Protein AF-A0A8T3WMT1-F1 (afdb_monomer_lite)

Secondary structure (DSSP, 8-state):
-EEEE-TT---TTTT---HHHHHHHHHHHHHTT--HHHHHHHHHHSEEEE-TTS-EEEEETTEEEEEEEEEETTEEEEEEEEEEE-

pLDDT: mean 83.27, std 10.68, range [51.12, 94.12]

Foldseek 3Di:
DAEAEDLPDPCCPPPNDDPVQSVQAVVQCVVVVHDPVVVVVQVVPFDWDADPVRWIWRDDDQKIWIWHWDDDPPYIYIYTRHIDGD

Structure (mmCIF, N/CA/C/O backbone):
data_AF-A0A8T3WMT1-F1
#
_entry.id   AF-A0A8T3WMT1-F1
#
loop_
_atom_site.group_PDB
_atom_site.id
_atom_site.type_symbol
_atom_site.label_atom_id
_atom_site.label_alt_id
_atom_site.label_comp_id
_atom_site.label_asym_id
_atom_site.label_entity_id
_atom_site.label_seq_id
_atom_site.pdbx_PDB_ins_code
_atom_site.Cartn_x
_atom_site.Cartn_y
_atom_site.Cartn_z
_atom_site.occupancy
_atom_site.B_iso_or_equiv
_atom_site.auth_seq_id
_atom_site.auth_comp_id
_atom_site.auth_asym_id
_atom_site.auth_atom_id
_atom_site.pdbx_PDB_model_num
ATOM 1 N N . MET A 1 1 ? 11.154 -11.769 5.692 1.00 66.06 1 MET A N 1
ATOM 2 C CA . MET A 1 1 ? 10.466 -11.277 4.479 1.00 66.06 1 MET A CA 1
ATOM 3 C C . MET A 1 1 ? 10.288 -9.774 4.564 1.00 66.06 1 MET A C 1
ATOM 5 O O . MET A 1 1 ? 9.583 -9.296 5.450 1.00 66.06 1 MET A O 1
ATOM 9 N N . GLU A 1 2 ? 10.939 -9.034 3.673 1.00 80.31 2 GLU A N 1
ATOM 10 C CA . GLU A 1 2 ? 10.858 -7.573 3.628 1.00 80.31 2 GLU A CA 1
ATOM 11 C C . GLU A 1 2 ? 9.711 -7.129 2.708 1.00 80.31 2 GLU A C 1
ATOM 13 O O . GLU A 1 2 ? 9.543 -7.651 1.605 1.00 80.31 2 GLU A O 1
ATOM 18 N N . MET A 1 3 ? 8.888 -6.179 3.164 1.00 82.38 3 MET A N 1
ATOM 19 C CA . MET A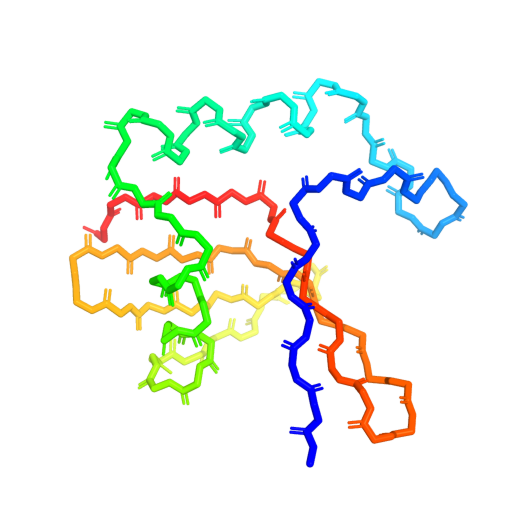 1 3 ? 7.737 -5.675 2.411 1.00 82.38 3 MET A CA 1
ATOM 20 C C . MET A 1 3 ? 7.960 -4.228 1.973 1.00 82.38 3 MET A C 1
ATOM 22 O O . MET A 1 3 ? 7.968 -3.298 2.790 1.00 82.38 3 MET A O 1
ATOM 26 N N . VAL A 1 4 ? 8.047 -4.037 0.659 1.00 84.00 4 VAL A N 1
ATOM 27 C CA . VAL A 1 4 ? 8.274 -2.738 0.028 1.00 84.00 4 VAL A CA 1
ATOM 28 C C . VAL A 1 4 ? 7.019 -2.334 -0.737 1.00 84.00 4 VAL A C 1
ATOM 30 O O . VAL A 1 4 ? 6.660 -2.944 -1.742 1.00 84.00 4 VAL A O 1
ATOM 33 N N . VAL A 1 5 ? 6.339 -1.291 -0.265 1.00 81.50 5 VAL A N 1
ATOM 34 C CA . VAL A 1 5 ? 5.201 -0.695 -0.977 1.00 81.50 5 VAL A CA 1
ATOM 35 C C . VAL A 1 5 ? 5.736 0.409 -1.874 1.00 81.50 5 VAL A C 1
ATOM 37 O O . VAL A 1 5 ? 6.319 1.373 -1.382 1.00 81.50 5 VAL A O 1
ATOM 40 N N . ASN A 1 6 ? 5.541 0.271 -3.181 1.00 81.94 6 ASN A N 1
ATOM 41 C CA . ASN A 1 6 ? 6.014 1.235 -4.162 1.00 81.94 6 ASN A CA 1
ATOM 42 C C . ASN A 1 6 ? 4.823 1.907 -4.852 1.00 81.94 6 ASN A C 1
ATOM 44 O O . ASN A 1 6 ? 4.209 1.350 -5.760 1.00 81.94 6 ASN A O 1
ATOM 48 N N . VAL A 1 7 ? 4.511 3.120 -4.397 1.00 74.62 7 VAL A N 1
ATOM 49 C CA . VAL A 1 7 ? 3.426 3.958 -4.935 1.00 74.62 7 VAL A CA 1
ATOM 50 C C . VAL A 1 7 ? 3.871 4.721 -6.191 1.00 74.62 7 VAL A C 1
ATOM 52 O O . VAL A 1 7 ? 3.044 5.128 -6.998 1.00 74.62 7 VAL A O 1
ATOM 55 N N . ASP A 1 8 ? 5.180 4.884 -6.387 1.00 68.38 8 ASP A N 1
ATOM 56 C CA . ASP A 1 8 ? 5.785 5.623 -7.502 1.00 68.38 8 ASP A CA 1
ATOM 57 C C . ASP A 1 8 ? 6.080 4.750 -8.725 1.00 68.38 8 ASP A C 1
ATOM 59 O O . ASP A 1 8 ? 6.778 5.170 -9.652 1.00 68.38 8 ASP A O 1
ATOM 63 N N . PHE A 1 9 ? 5.577 3.518 -8.736 1.00 63.75 9 PHE A N 1
ATOM 64 C CA . PHE A 1 9 ? 5.988 2.524 -9.709 1.00 63.75 9 PHE A CA 1
ATOM 65 C C . PHE A 1 9 ? 5.612 2.919 -11.138 1.00 63.75 9 PHE A C 1
ATOM 67 O O . PHE A 1 9 ? 4.444 3.014 -11.507 1.00 63.75 9 PHE A O 1
ATOM 74 N N . LYS A 1 10 ? 6.643 3.102 -11.963 1.00 57.50 10 LYS A N 1
ATOM 75 C CA . LYS A 1 10 ? 6.556 3.345 -13.405 1.00 57.50 10 LYS A CA 1
ATOM 76 C C . LYS A 1 10 ? 7.049 2.118 -14.160 1.00 57.50 10 LYS A C 1
ATOM 78 O O . LYS A 1 10 ? 8.014 2.211 -14.911 1.00 57.50 10 LYS A O 1
ATOM 83 N N . ASN A 1 11 ? 6.479 0.937 -13.931 1.00 52.38 11 ASN A N 1
ATOM 84 C CA . ASN A 1 11 ? 6.941 -0.226 -14.689 1.00 52.38 11 ASN A CA 1
ATOM 85 C C . ASN A 1 11 ? 6.170 -0.359 -15.996 1.00 52.38 11 ASN A C 1
ATOM 87 O O . ASN A 1 11 ? 5.190 -1.097 -16.121 1.00 52.38 11 ASN A O 1
ATOM 91 N N . VAL A 1 12 ? 6.651 0.410 -16.972 1.00 51.12 12 VAL A N 1
ATOM 92 C CA . VAL A 1 12 ? 6.141 0.451 -18.343 1.00 51.12 12 VAL A CA 1
ATOM 93 C C . VAL A 1 12 ? 6.269 -0.922 -19.020 1.00 51.12 12 VAL A C 1
ATOM 95 O O . VAL A 1 12 ? 5.447 -1.254 -19.865 1.00 51.12 12 VAL A O 1
ATOM 98 N N . ASN A 1 13 ? 7.227 -1.758 -18.603 1.00 51.84 13 ASN A N 1
ATOM 99 C CA . ASN A 1 13 ? 7.566 -2.989 -19.320 1.00 51.84 13 ASN A CA 1
ATOM 100 C C . ASN A 1 13 ? 6.658 -4.185 -18.991 1.00 51.84 13 ASN A C 1
ATOM 102 O O . ASN A 1 13 ? 6.383 -4.978 -19.883 1.00 51.84 13 ASN A O 1
ATOM 106 N N . VAL A 1 14 ? 6.168 -4.314 -17.749 1.00 57.09 14 VAL A N 1
ATOM 107 C CA . VAL A 1 14 ? 5.357 -5.483 -17.333 1.00 57.09 14 VAL A CA 1
ATOM 108 C C . VAL A 1 14 ? 3.855 -5.199 -17.394 1.00 57.09 14 VAL A C 1
ATOM 110 O O . VAL A 1 14 ? 3.086 -6.039 -17.844 1.00 57.09 14 VAL A O 1
ATOM 113 N N . TRP A 1 15 ? 3.425 -4.001 -16.986 1.00 59.41 15 TRP A N 1
ATOM 114 C CA . TRP A 1 15 ? 1.995 -3.671 -16.885 1.00 59.41 15 TRP A CA 1
ATOM 115 C C . TRP A 1 15 ? 1.578 -2.433 -17.677 1.00 59.41 15 TRP A C 1
ATOM 117 O O . TRP A 1 15 ? 0.389 -2.114 -17.698 1.00 59.41 15 TRP A O 1
ATOM 127 N N . LYS A 1 16 ? 2.530 -1.739 -18.326 1.00 62.56 16 LYS A N 1
ATOM 128 C CA . LYS A 1 16 ? 2.299 -0.485 -19.067 1.00 62.56 16 LYS A CA 1
ATOM 129 C C . LYS A 1 16 ? 1.478 0.530 -18.259 1.00 62.56 16 LYS A C 1
ATOM 131 O O . LYS A 1 16 ? 0.593 1.199 -18.792 1.00 62.56 16 LYS A O 1
ATOM 136 N N . ASP A 1 17 ? 1.746 0.627 -16.955 1.00 62.91 17 ASP A N 1
ATOM 137 C CA . ASP A 1 17 ? 1.002 1.534 -16.084 1.00 62.91 17 ASP A CA 1
ATOM 138 C C . ASP A 1 17 ? 1.238 2.988 -16.505 1.00 62.91 17 ASP A C 1
ATOM 140 O O . ASP A 1 17 ? 2.370 3.461 -16.612 1.00 62.91 17 ASP A O 1
ATOM 144 N N . SER A 1 18 ? 0.146 3.704 -16.780 1.00 67.38 18 SER A N 1
ATOM 145 C CA . SER A 1 18 ? 0.221 5.090 -17.230 1.00 67.38 18 SER A CA 1
ATOM 146 C C . SER A 1 18 ? 0.601 6.015 -16.074 1.00 67.38 18 SER A C 1
ATOM 148 O O . SER A 1 18 ? 0.168 5.833 -14.936 1.00 67.38 18 SER A O 1
ATOM 150 N N . ILE A 1 19 ? 1.336 7.091 -16.371 1.00 71.25 19 ILE A N 1
ATOM 151 C CA . ILE A 1 19 ? 1.653 8.155 -15.398 1.00 71.25 19 ILE A CA 1
ATOM 152 C C . ILE A 1 19 ? 0.374 8.702 -14.733 1.00 71.25 19 ILE A C 1
ATOM 154 O O . ILE A 1 19 ? 0.376 9.059 -13.554 1.00 71.25 19 ILE A O 1
ATOM 158 N N . ARG A 1 20 ? -0.742 8.721 -15.475 1.00 76.88 20 ARG A N 1
ATOM 159 C CA . ARG A 1 20 ? -2.059 9.129 -14.966 1.00 76.88 20 ARG A CA 1
ATOM 160 C C . ARG A 1 20 ? -2.541 8.230 -13.82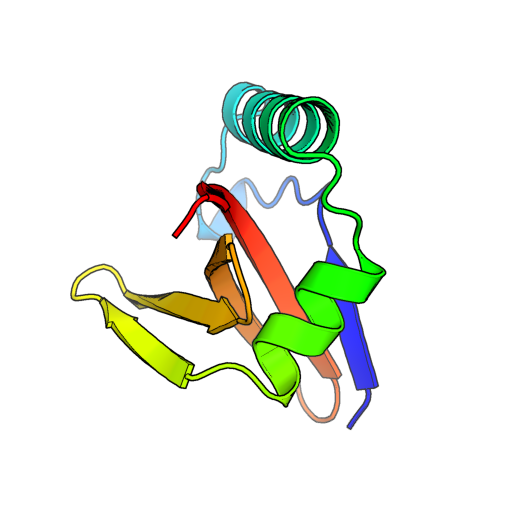5 1.00 76.88 20 ARG A C 1
ATOM 162 O O . ARG A 1 20 ? -3.128 8.744 -12.880 1.00 76.88 20 ARG A O 1
ATOM 169 N N . ARG A 1 21 ? -2.263 6.923 -13.874 1.00 75.50 21 ARG A N 1
ATOM 170 C CA . ARG A 1 21 ? -2.637 5.962 -12.824 1.00 75.50 21 ARG A CA 1
ATOM 171 C C . ARG A 1 21 ? -1.854 6.204 -11.534 1.00 75.50 21 ARG A C 1
ATOM 173 O O . ARG A 1 21 ? -2.458 6.252 -10.471 1.00 75.50 21 ARG A O 1
ATOM 180 N N . VAL A 1 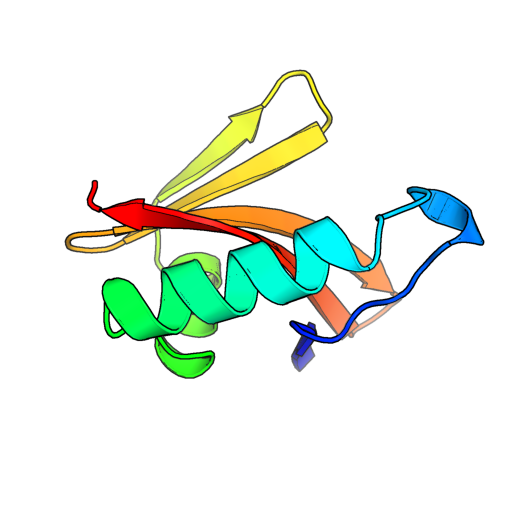22 ? -0.549 6.462 -11.634 1.00 78.31 22 VAL A N 1
ATOM 181 C CA . VAL A 1 22 ? 0.291 6.815 -10.471 1.00 78.31 22 VAL A CA 1
ATOM 182 C C . VAL A 1 22 ? -0.225 8.081 -9.784 1.00 78.31 22 VAL A C 1
ATOM 184 O O . VAL A 1 22 ? -0.374 8.108 -8.563 1.00 78.31 22 VAL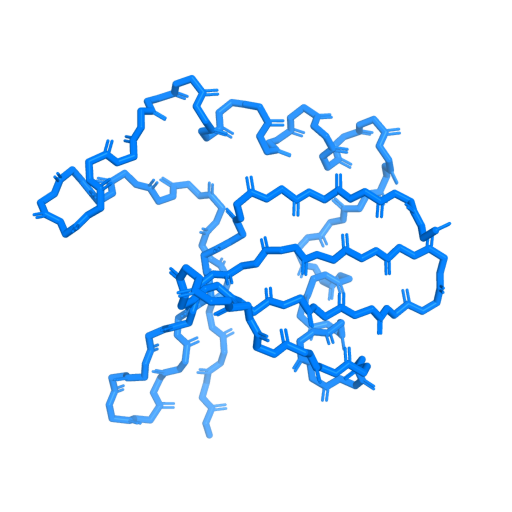 A O 1
ATOM 187 N N . ARG A 1 23 ? -0.553 9.123 -10.561 1.00 83.00 23 ARG A N 1
ATOM 188 C CA . ARG A 1 23 ? -1.148 10.351 -10.013 1.00 83.00 23 ARG A CA 1
ATOM 189 C C . ARG A 1 23 ? -2.495 10.067 -9.346 1.00 83.00 23 ARG A C 1
ATOM 191 O O . ARG A 1 23 ? -2.690 10.454 -8.203 1.00 83.00 23 ARG A O 1
ATOM 198 N N . HIS A 1 24 ? -3.358 9.305 -10.016 1.00 85.75 24 HIS A N 1
ATOM 199 C CA . HIS A 1 24 ? -4.661 8.918 -9.484 1.00 85.75 24 HIS A CA 1
ATOM 200 C C . HIS A 1 24 ? -4.559 8.210 -8.126 1.00 85.75 24 HIS A C 1
ATOM 202 O O . HIS A 1 24 ? -5.303 8.547 -7.212 1.00 85.75 24 HIS A O 1
ATOM 208 N N . ILE A 1 25 ? -3.621 7.275 -7.953 1.00 85.56 25 ILE A N 1
ATOM 209 C CA . ILE A 1 25 ? -3.424 6.585 -6.668 1.00 85.56 25 ILE A CA 1
ATOM 210 C C . ILE A 1 25 ? -3.049 7.575 -5.570 1.00 85.56 25 ILE A C 1
ATOM 212 O O . ILE A 1 25 ? -3.636 7.535 -4.492 1.00 85.56 25 ILE A O 1
ATOM 216 N N . LYS A 1 26 ? -2.100 8.477 -5.842 1.00 86.62 26 LYS A N 1
ATOM 217 C CA . LYS A 1 26 ? -1.685 9.501 -4.875 1.00 86.62 26 LYS A CA 1
ATOM 218 C C . LYS A 1 26 ? -2.837 10.425 -4.498 1.00 86.62 26 LYS A C 1
ATOM 220 O O . LYS A 1 26 ? -3.006 10.725 -3.319 1.00 86.62 26 LYS A O 1
ATOM 225 N N . ASP A 1 27 ? -3.645 10.824 -5.475 1.00 88.44 27 ASP A N 1
ATOM 226 C CA . ASP A 1 27 ? -4.824 11.655 -5.240 1.00 88.44 27 ASP A CA 1
ATOM 227 C C . ASP A 1 27 ? -5.837 10.914 -4.356 1.00 88.44 27 ASP A C 1
ATOM 229 O O . ASP A 1 27 ? -6.309 11.468 -3.367 1.00 88.44 27 ASP A O 1
ATOM 233 N N . ARG A 1 28 ? -6.111 9.633 -4.639 1.00 88.69 28 ARG A N 1
ATOM 234 C CA . ARG A 1 28 ? -7.007 8.788 -3.827 1.00 88.69 28 ARG A CA 1
ATOM 235 C C . ARG A 1 28 ? -6.487 8.587 -2.407 1.00 88.69 28 ARG A C 1
ATOM 237 O O . ARG A 1 28 ? -7.251 8.721 -1.461 1.00 88.69 28 ARG A O 1
ATOM 244 N N . MET A 1 29 ? -5.194 8.324 -2.254 1.00 89.50 29 MET A N 1
ATOM 245 C CA . MET A 1 29 ? -4.536 8.226 -0.951 1.00 89.50 29 MET A CA 1
ATOM 246 C C . MET A 1 29 ? -4.684 9.520 -0.147 1.00 89.50 29 MET A C 1
ATOM 248 O O . MET A 1 29 ? -5.033 9.470 1.028 1.00 89.50 29 MET A O 1
ATOM 252 N N . LYS A 1 30 ? -4.474 10.678 -0.783 1.00 88.94 30 LYS A N 1
ATOM 253 C CA . LYS A 1 30 ? -4.599 11.984 -0.128 1.00 88.94 30 LYS A CA 1
ATOM 254 C C . LYS A 1 30 ? -6.045 12.302 0.256 1.00 88.94 30 LYS A C 1
ATOM 256 O O . LYS A 1 30 ? -6.275 12.746 1.374 1.00 88.94 30 LYS A O 1
ATOM 261 N N . LEU A 1 31 ? -6.998 12.066 -0.647 1.00 89.38 31 LEU A N 1
ATOM 262 C CA . LEU A 1 31 ? -8.424 12.313 -0.411 1.00 89.38 31 LEU A CA 1
ATOM 263 C C . LEU A 1 31 ? -8.975 11.433 0.707 1.00 89.38 31 LEU A C 1
ATOM 265 O O . LEU A 1 31 ? -9.689 11.923 1.572 1.00 89.38 31 LEU A O 1
ATOM 269 N N . SER A 1 32 ? -8.604 10.156 0.706 1.00 85.44 32 SER A N 1
ATOM 270 C CA . SER A 1 32 ? -9.037 9.210 1.725 1.00 85.44 32 SER A CA 1
ATOM 271 C C . SER A 1 32 ? -8.127 9.202 2.951 1.00 85.44 32 SER A C 1
ATOM 273 O O . SER A 1 32 ? -8.321 8.348 3.785 1.00 85.44 32 SER A O 1
ATOM 275 N N . GLY A 1 33 ? -7.108 10.058 3.095 1.00 88.06 33 GLY A N 1
ATOM 276 C CA . GLY A 1 33 ? -6.225 10.042 4.280 1.00 88.06 33 GLY A CA 1
ATOM 277 C C . GLY A 1 33 ? -5.486 8.711 4.526 1.00 88.06 33 GLY A C 1
ATOM 278 O O . GLY A 1 33 ? -5.193 8.349 5.671 1.00 88.06 33 GLY A O 1
ATOM 279 N N 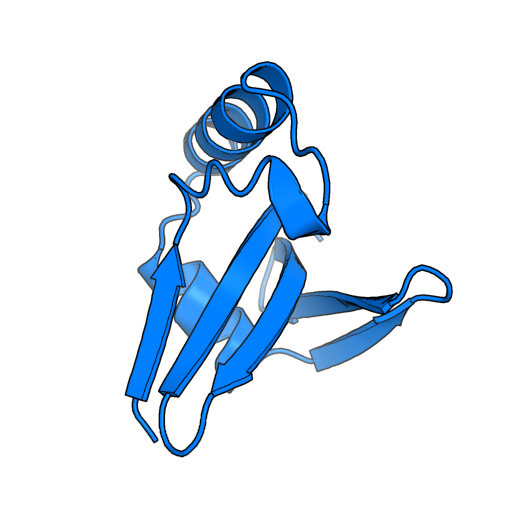. ILE A 1 34 ? -5.200 7.957 3.461 1.00 88.94 34 ILE A N 1
ATOM 280 C CA . ILE A 1 34 ? -4.545 6.646 3.520 1.00 88.94 34 ILE A CA 1
ATOM 281 C C . ILE A 1 34 ? -3.095 6.782 3.068 1.00 88.94 34 ILE A C 1
ATOM 283 O O . ILE A 1 34 ? -2.797 7.161 1.939 1.00 88.94 34 ILE A O 1
ATOM 287 N N . PHE A 1 35 ? -2.181 6.416 3.953 1.00 89.56 35 PHE A N 1
ATOM 288 C CA . PHE A 1 35 ? -0.740 6.445 3.765 1.00 89.56 35 PHE A CA 1
ATOM 289 C C . PHE A 1 35 ? -0.174 5.040 3.537 1.00 89.56 35 PHE A C 1
ATOM 291 O O . PHE A 1 35 ? -0.827 4.011 3.722 1.00 89.56 35 PHE A O 1
ATOM 298 N N . VAL A 1 36 ? 1.10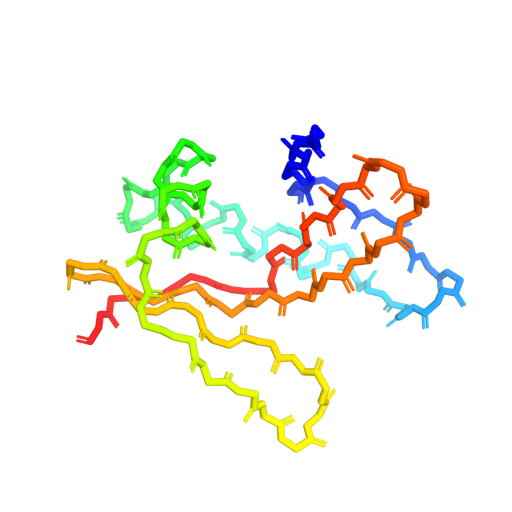4 4.996 3.163 1.00 89.06 36 VAL A N 1
ATOM 299 C CA . VAL A 1 36 ? 1.842 3.755 2.882 1.00 89.06 36 VAL A CA 1
ATOM 300 C C . VAL A 1 36 ? 1.817 2.781 4.066 1.00 89.06 36 VAL A C 1
ATOM 302 O O . VAL A 1 36 ? 1.744 1.571 3.861 1.00 89.06 36 VAL A O 1
ATOM 305 N N . VAL A 1 37 ? 1.837 3.294 5.300 1.00 90.25 37 VAL A N 1
ATOM 306 C CA . VAL A 1 37 ? 1.779 2.475 6.522 1.00 90.25 37 VAL A CA 1
ATOM 307 C C . VAL A 1 37 ? 0.452 1.720 6.618 1.00 90.25 37 VAL A C 1
ATOM 309 O O . VAL A 1 37 ? 0.464 0.511 6.829 1.00 90.25 37 VAL A O 1
ATOM 312 N N . GLN A 1 38 ? -0.681 2.385 6.367 1.00 90.75 38 GLN A N 1
ATOM 313 C CA . GLN A 1 38 ? -1.984 1.714 6.353 1.00 90.75 38 GLN A CA 1
ATOM 314 C C . GLN A 1 38 ? -2.068 0.681 5.226 1.00 90.75 38 GLN A C 1
ATOM 316 O O . GLN A 1 38 ? -2.613 -0.396 5.436 1.00 90.75 38 GLN A O 1
ATOM 321 N N . ILE A 1 39 ? -1.489 0.956 4.052 1.00 89.62 39 ILE A N 1
ATOM 322 C CA . ILE A 1 39 ? -1.431 -0.034 2.965 1.00 89.62 39 ILE A CA 1
ATOM 323 C C . ILE A 1 39 ? -0.636 -1.271 3.403 1.00 89.62 39 ILE A C 1
ATOM 325 O O . ILE A 1 39 ? -1.095 -2.389 3.177 1.00 89.62 39 ILE A O 1
ATOM 329 N N . LYS A 1 40 ? 0.517 -1.099 4.068 1.00 91.56 40 LYS A N 1
ATOM 330 C CA . LYS A 1 40 ? 1.276 -2.229 4.634 1.00 91.56 40 LYS A CA 1
ATOM 331 C C . LYS A 1 40 ? 0.429 -3.024 5.625 1.00 91.56 40 LYS A C 1
ATOM 333 O O . LYS A 1 40 ? 0.364 -4.245 5.511 1.00 91.56 40 LYS A O 1
ATOM 338 N N . ASP A 1 41 ? -0.257 -2.342 6.540 1.00 91.88 41 ASP A N 1
ATOM 339 C CA . ASP A 1 41 ? -1.150 -2.990 7.503 1.00 91.88 41 ASP A CA 1
ATOM 340 C C . ASP A 1 41 ? -2.275 -3.766 6.808 1.00 91.88 41 ASP A C 1
ATOM 342 O O . ASP A 1 41 ? -2.524 -4.916 7.162 1.00 91.88 41 ASP A O 1
ATOM 346 N N . ALA A 1 42 ? -2.912 -3.189 5.786 1.00 91.69 42 ALA A N 1
ATOM 347 C CA . ALA A 1 42 ? -3.967 -3.858 5.031 1.00 91.69 42 ALA A CA 1
ATOM 348 C C . ALA A 1 42 ? -3.449 -5.111 4.323 1.00 91.69 42 ALA A C 1
ATOM 350 O O . ALA A 1 42 ? -4.080 -6.163 4.374 1.00 91.69 42 ALA A O 1
ATOM 351 N N . VAL A 1 43 ? -2.266 -5.044 3.717 1.00 91.06 43 VAL A N 1
ATOM 352 C CA . VAL A 1 43 ? -1.675 -6.202 3.038 1.00 91.06 43 VAL A CA 1
ATOM 353 C C . VAL A 1 43 ? -1.163 -7.255 4.026 1.00 91.06 43 VAL A C 1
ATOM 355 O O . VAL A 1 43 ? -1.075 -8.431 3.678 1.00 91.06 43 VAL A O 1
ATOM 358 N N . GLN A 1 44 ? -0.843 -6.900 5.266 1.00 91.50 44 GLN A N 1
ATOM 359 C CA . GLN A 1 44 ? -0.427 -7.877 6.276 1.00 91.50 44 GLN A CA 1
ATOM 360 C C . GLN A 1 44 ? -1.612 -8.513 7.006 1.00 91.50 44 GLN A C 1
ATOM 362 O O . GLN A 1 44 ? -1.649 -9.734 7.138 1.00 91.50 44 GLN A O 1
ATOM 367 N N . LYS A 1 45 ? -2.568 -7.696 7.454 1.00 92.94 45 LYS A N 1
ATOM 368 C CA . LYS A 1 45 ? -3.621 -8.065 8.414 1.00 92.94 45 LYS A CA 1
ATOM 369 C C . LYS A 1 45 ? -5.022 -8.096 7.804 1.00 92.94 45 LYS A C 1
ATOM 371 O O . LYS A 1 45 ? -5.930 -8.649 8.413 1.00 92.94 45 LYS A O 1
ATOM 376 N N . GLY A 1 46 ? -5.215 -7.461 6.650 1.00 90.44 46 GLY A N 1
ATOM 377 C CA . GLY A 1 46 ? -6.513 -7.355 5.995 1.00 90.44 46 GLY A CA 1
ATOM 378 C C . GLY A 1 46 ? -6.978 -8.659 5.354 1.00 90.44 46 GLY A C 1
ATOM 379 O O . GLY A 1 46 ? -6.175 -9.537 5.016 1.00 90.44 46 GLY A O 1
ATOM 380 N N . ALA A 1 47 ? -8.290 -8.757 5.153 1.00 91.06 47 ALA A N 1
ATOM 381 C CA . ALA A 1 47 ? -8.906 -9.846 4.410 1.00 91.06 47 ALA A CA 1
ATOM 382 C C . ALA A 1 47 ? -8.553 -9.708 2.925 1.00 91.06 47 ALA A C 1
ATOM 384 O O . ALA A 1 47 ? -8.713 -8.636 2.340 1.00 91.06 47 ALA A O 1
ATOM 385 N N . LYS A 1 48 ? -8.049 -10.787 2.317 1.00 93.88 48 LYS A N 1
ATOM 386 C CA . LYS A 1 48 ? -7.528 -10.766 0.945 1.00 93.88 48 LYS A CA 1
ATOM 387 C C . LYS A 1 48 ? -8.440 -11.512 -0.006 1.00 93.88 48 LYS A C 1
ATOM 389 O O . LYS A 1 48 ? -8.857 -12.630 0.282 1.00 93.88 48 LYS A O 1
ATOM 394 N N . LYS A 1 49 ? -8.674 -10.923 -1.174 1.00 93.75 49 LYS A N 1
ATOM 395 C CA . LYS A 1 49 ? -9.412 -11.548 -2.270 1.00 93.75 49 LYS A CA 1
ATOM 396 C C . LYS A 1 49 ? -8.664 -11.368 -3.584 1.00 93.75 49 LYS A C 1
ATOM 398 O O . LYS A 1 49 ? -8.370 -10.239 -3.976 1.00 93.75 49 LYS A O 1
ATOM 403 N N . LEU A 1 50 ? -8.394 -12.477 -4.267 1.00 92.56 50 LEU A N 1
ATOM 404 C CA . LEU A 1 50 ? -7.856 -12.466 -5.623 1.00 92.56 50 LEU A CA 1
ATOM 405 C C . LEU A 1 50 ? -8.977 -12.132 -6.613 1.00 92.56 50 LEU A C 1
ATOM 407 O O . LEU A 1 50 ? -10.088 -12.660 -6.514 1.00 92.56 50 LEU A O 1
ATOM 411 N N . ARG A 1 51 ? -8.695 -11.237 -7.555 1.00 89.94 51 ARG A N 1
ATOM 412 C CA . ARG A 1 51 ? -9.578 -10.907 -8.675 1.00 89.94 51 ARG A CA 1
ATOM 413 C C . ARG A 1 51 ? -9.162 -11.668 -9.928 1.00 89.94 51 ARG A C 1
ATOM 415 O O . ARG A 1 51 ? -8.010 -12.058 -10.087 1.00 89.94 51 ARG A O 1
ATOM 422 N N . ASN A 1 52 ? -10.104 -11.796 -10.859 1.00 86.56 52 ASN A N 1
ATOM 423 C CA . ASN A 1 52 ? -9.892 -12.483 -12.136 1.00 86.56 52 ASN A CA 1
ATOM 424 C C . ASN A 1 52 ? -8.805 -11.823 -13.008 1.00 86.56 52 ASN A C 1
ATOM 426 O O . ASN A 1 52 ? -8.252 -12.471 -13.886 1.00 86.56 52 ASN A O 1
ATOM 430 N N . ASP A 1 53 ? -8.487 -10.546 -12.767 1.00 81.44 53 ASP A N 1
ATOM 431 C CA . ASP A 1 53 ? -7.435 -9.789 -13.462 1.00 81.44 53 ASP A CA 1
ATOM 432 C C . ASP A 1 53 ? -6.032 -9.971 -12.844 1.00 81.44 53 ASP A C 1
ATOM 434 O O . ASP A 1 53 ? -5.088 -9.269 -13.223 1.00 81.44 53 ASP A O 1
ATOM 438 N N . GLY A 1 54 ? -5.899 -10.869 -11.861 1.00 83.56 54 GLY A N 1
ATOM 439 C CA . GLY A 1 54 ? -4.660 -11.124 -11.128 1.00 83.56 54 GLY A CA 1
ATOM 440 C C . GLY A 1 54 ? -4.304 -10.044 -10.101 1.00 83.56 54 GLY A C 1
ATOM 441 O O . GLY A 1 54 ? -3.216 -10.085 -9.528 1.00 83.56 54 GLY A O 1
ATOM 442 N N . SER A 1 55 ? -5.181 -9.062 -9.858 1.00 87.81 55 SER A N 1
ATOM 443 C CA . SER A 1 55 ? -5.010 -8.104 -8.764 1.00 87.81 55 SER A CA 1
ATOM 444 C C . SER A 1 55 ? -5.551 -8.653 -7.443 1.00 87.81 55 SER A C 1
ATOM 446 O O . SER A 1 55 ? -6.466 -9.475 -7.397 1.00 87.81 55 SER A O 1
ATOM 448 N N . MET A 1 56 ? -4.979 -8.179 -6.345 1.00 92.00 56 MET A N 1
ATOM 449 C CA . MET A 1 56 ? -5.377 -8.509 -4.986 1.00 92.00 56 MET A CA 1
ATOM 450 C C . MET A 1 56 ? -6.151 -7.343 -4.389 1.00 92.00 56 MET A C 1
ATOM 452 O O . MET A 1 56 ? -5.746 -6.186 -4.501 1.00 92.00 56 MET A O 1
ATOM 456 N N . VAL A 1 57 ? -7.259 -7.644 -3.728 1.00 93.62 57 VAL A N 1
ATOM 457 C CA . VAL A 1 57 ? -7.965 -6.700 -2.862 1.00 93.62 57 VAL A CA 1
ATOM 458 C C . VAL A 1 57 ? -7.615 -7.056 -1.432 1.00 93.62 57 VAL A C 1
ATOM 460 O O . VAL A 1 57 ? -7.860 -8.189 -1.031 1.00 93.62 57 VAL A O 1
ATOM 463 N N . ALA A 1 58 ? -7.061 -6.115 -0.675 1.00 94.12 58 ALA A N 1
ATOM 464 C CA . ALA A 1 58 ? -6.972 -6.223 0.774 1.00 94.12 58 ALA A CA 1
ATOM 465 C C . ALA A 1 58 ? -7.937 -5.229 1.409 1.00 94.12 58 ALA A C 1
ATOM 467 O O . ALA A 1 58 ? -7.816 -4.021 1.205 1.00 94.12 58 ALA A O 1
ATOM 468 N N . GLU A 1 59 ? -8.886 -5.747 2.172 1.00 92.94 59 GLU A N 1
ATOM 469 C CA . GLU A 1 59 ? -9.835 -4.961 2.949 1.00 92.94 59 GLU A CA 1
ATOM 470 C C . GLU A 1 59 ? -9.386 -4.914 4.407 1.00 92.94 59 GLU A C 1
ATOM 472 O O . GLU A 1 59 ? -9.064 -5.942 5.011 1.00 92.94 59 GLU A O 1
ATOM 477 N N . TYR A 1 60 ? -9.302 -3.709 4.962 1.00 92.38 60 TYR A N 1
ATOM 478 C CA . TYR A 1 60 ? -8.817 -3.492 6.313 1.00 92.38 60 TYR A CA 1
ATOM 479 C C . TYR A 1 60 ? -9.464 -2.260 6.934 1.00 92.38 60 TYR A C 1
ATOM 481 O O . TYR A 1 60 ? -9.303 -1.135 6.459 1.00 92.38 60 TYR A O 1
ATOM 489 N N . ARG A 1 61 ? -10.147 -2.472 8.062 1.00 89.44 61 ARG A N 1
ATOM 490 C CA . ARG A 1 61 ? -10.901 -1.429 8.769 1.00 89.44 61 ARG A CA 1
ATOM 491 C C . ARG A 1 61 ? -11.936 -0.788 7.834 1.00 89.44 61 ARG A C 1
ATOM 493 O O . ARG A 1 61 ? -12.827 -1.476 7.370 1.00 89.44 61 ARG A O 1
ATOM 500 N N . TRP A 1 62 ? -11.814 0.512 7.581 1.00 89.50 62 TRP A N 1
ATOM 501 C CA . TRP A 1 62 ? -12.753 1.324 6.806 1.00 89.50 62 TRP A CA 1
ATOM 502 C C . TRP A 1 62 ? -12.329 1.510 5.344 1.00 89.50 62 TRP A C 1
ATOM 504 O O . TRP A 1 62 ? -12.921 2.317 4.631 1.00 89.50 62 TRP A O 1
ATOM 514 N N . PHE A 1 63 ? -11.294 0.806 4.877 1.00 91.69 63 PHE A N 1
ATOM 515 C CA . PHE A 1 63 ? -10.820 0.945 3.505 1.00 91.69 63 PHE A CA 1
ATOM 516 C C . PHE A 1 63 ? -10.418 -0.385 2.877 1.00 91.69 63 PHE A C 1
ATOM 518 O O . PHE A 1 63 ? -10.105 -1.373 3.542 1.00 91.69 63 PHE A O 1
ATOM 525 N N . LYS A 1 64 ? -10.366 -0.376 1.550 1.00 93.31 64 LYS A N 1
ATOM 526 C CA . LYS A 1 64 ? -9.826 -1.442 0.717 1.00 93.31 64 LYS A CA 1
ATOM 527 C C . LYS A 1 64 ? -8.761 -0.896 -0.217 1.00 93.31 64 LYS A C 1
ATOM 529 O O . LYS A 1 64 ? -8.909 0.167 -0.827 1.00 93.31 64 LYS A O 1
ATOM 534 N N . VAL A 1 65 ? -7.682 -1.652 -0.350 1.00 92.69 65 VAL A N 1
ATOM 535 C CA . VAL A 1 65 ? -6.609 -1.394 -1.305 1.00 92.69 65 VAL A CA 1
ATOM 536 C C . VAL A 1 65 ? -6.620 -2.476 -2.370 1.00 92.69 65 VAL A C 1
ATOM 538 O O . VAL A 1 65 ? -6.615 -3.668 -2.071 1.00 92.69 65 VAL A O 1
ATOM 541 N N . ILE A 1 66 ? -6.639 -2.052 -3.628 1.00 91.69 66 ILE A N 1
ATOM 542 C CA . ILE A 1 66 ? -6.455 -2.941 -4.772 1.00 91.69 66 ILE A CA 1
ATOM 543 C C . ILE A 1 66 ? -4.998 -2.802 -5.181 1.00 91.69 66 ILE A C 1
ATOM 545 O O . ILE A 1 66 ? -4.544 -1.686 -5.430 1.00 91.69 66 ILE A O 1
ATOM 549 N N . TYR A 1 67 ? -4.257 -3.900 -5.233 1.00 90.06 67 TYR A N 1
ATOM 550 C CA . TYR A 1 67 ? -2.826 -3.898 -5.510 1.00 90.06 67 TYR A CA 1
ATOM 551 C C . TYR A 1 67 ? -2.404 -5.121 -6.319 1.00 90.06 67 TYR A C 1
ATOM 553 O O . TYR A 1 67 ? -3.120 -6.114 -6.414 1.00 90.06 67 TYR A O 1
ATOM 561 N N . ARG A 1 68 ? -1.214 -5.053 -6.905 1.00 88.38 68 ARG A N 1
ATOM 562 C CA . ARG A 1 68 ? -0.494 -6.211 -7.438 1.00 88.38 68 ARG A CA 1
ATOM 563 C C . ARG A 1 68 ? 0.703 -6.489 -6.557 1.00 88.38 68 ARG A C 1
ATOM 565 O O . ARG A 1 68 ? 1.346 -5.557 -6.075 1.00 88.38 68 ARG A O 1
ATOM 572 N N . GLU A 1 69 ? 1.001 -7.759 -6.355 1.00 86.88 69 GLU A N 1
ATOM 573 C CA . GLU A 1 69 ? 2.184 -8.176 -5.617 1.00 86.88 69 GLU A CA 1
ATOM 574 C C . GLU A 1 69 ? 3.165 -8.909 -6.519 1.00 86.88 69 GLU A C 1
ATOM 576 O O . GLU A 1 69 ? 2.778 -9.664 -7.406 1.00 86.88 69 GLU A O 1
ATOM 581 N N . PHE A 1 70 ? 4.445 -8.648 -6.282 1.00 84.44 70 PHE A N 1
ATOM 582 C CA . PHE A 1 70 ? 5.559 -9.372 -6.867 1.00 84.44 70 PHE A CA 1
ATOM 583 C C . PHE A 1 70 ? 6.417 -9.895 -5.735 1.00 84.44 70 PHE A C 1
ATOM 585 O O . PHE A 1 70 ? 6.896 -9.122 -4.903 1.00 84.44 70 PHE A O 1
ATOM 592 N N . GLN A 1 71 ? 6.613 -11.203 -5.719 1.00 82.06 71 GLN A N 1
ATOM 593 C CA . GLN A 1 71 ? 7.565 -11.834 -4.829 1.00 82.06 71 GLN A CA 1
ATOM 594 C C . GLN A 1 71 ? 8.861 -12.056 -5.604 1.00 82.06 71 GLN A C 1
ATOM 596 O O . GLN A 1 71 ? 8.867 -12.742 -6.624 1.00 82.06 71 GLN A O 1
ATOM 601 N N . LEU A 1 72 ? 9.936 -11.424 -5.143 1.00 79.31 72 LEU A N 1
ATOM 602 C CA . LEU A 1 72 ? 11.286 -11.630 -5.648 1.00 79.31 72 LEU A CA 1
ATOM 603 C C . LEU A 1 72 ? 12.112 -12.140 -4.469 1.00 79.31 72 LEU A C 1
ATOM 605 O O . LEU A 1 72 ? 12.439 -11.355 -3.581 1.00 79.31 72 LEU A O 1
ATOM 609 N N . GLU A 1 73 ? 12.367 -13.448 -4.440 1.00 83.75 73 GLU A N 1
ATOM 610 C CA . GLU A 1 73 ? 13.064 -14.118 -3.333 1.00 83.75 73 GLU A CA 1
ATOM 611 C C . GLU A 1 73 ? 12.419 -13.767 -1.972 1.00 83.75 73 GLU A C 1
ATOM 613 O O . GLU A 1 73 ? 11.249 -14.092 -1.740 1.00 83.75 73 GLU A O 1
ATOM 618 N N . ASP A 1 74 ? 13.142 -13.050 -1.105 1.00 84.06 74 ASP A N 1
ATOM 619 C CA . ASP A 1 74 ? 12.704 -12.635 0.234 1.00 84.06 74 ASP A CA 1
ATOM 620 C C . ASP A 1 74 ? 11.974 -11.282 0.289 1.00 84.06 74 ASP A C 1
ATOM 622 O O . ASP A 1 74 ? 11.528 -10.847 1.365 1.00 84.06 74 ASP A O 1
ATOM 626 N N . ILE A 1 75 ? 11.826 -10.611 -0.856 1.00 83.62 75 ILE A N 1
ATOM 627 C CA . ILE A 1 75 ? 11.231 -9.279 -0.964 1.00 83.62 75 ILE A CA 1
ATOM 628 C C . ILE A 1 75 ? 9.845 -9.373 -1.600 1.00 83.62 75 ILE A C 1
ATOM 630 O O . ILE A 1 75 ? 9.672 -9.806 -2.741 1.00 83.62 75 ILE A O 1
ATOM 634 N N . ARG A 1 76 ? 8.838 -8.866 -0.886 1.00 86.06 76 ARG A N 1
ATOM 635 C CA . ARG A 1 76 ? 7.489 -8.646 -1.421 1.00 86.06 76 ARG A CA 1
ATOM 636 C C . ARG A 1 76 ? 7.327 -7.193 -1.829 1.00 86.06 76 ARG A C 1
ATOM 638 O O . ARG A 1 76 ? 7.249 -6.301 -0.980 1.00 86.06 76 ARG A O 1
ATOM 645 N N . LYS A 1 77 ? 7.241 -6.957 -3.135 1.00 85.69 77 LYS A N 1
ATOM 646 C CA . LYS A 1 77 ? 6.944 -5.644 -3.708 1.00 85.69 77 LYS A CA 1
ATOM 647 C C . LYS A 1 77 ? 5.446 -5.513 -3.940 1.00 85.69 77 LYS A C 1
ATOM 649 O O . LYS A 1 77 ? 4.845 -6.328 -4.635 1.00 85.69 77 LYS A O 1
ATOM 654 N N . ILE A 1 78 ? 4.853 -4.486 -3.348 1.00 87.00 78 ILE A N 1
ATOM 655 C CA . ILE A 1 78 ? 3.422 -4.195 -3.432 1.00 87.00 78 ILE A CA 1
ATOM 656 C C . ILE A 1 78 ? 3.230 -2.939 -4.264 1.00 87.00 78 ILE A C 1
ATOM 658 O O . ILE A 1 78 ? 3.798 -1.887 -3.962 1.00 87.00 78 ILE A O 1
ATOM 662 N N . TYR A 1 79 ? 2.371 -3.053 -5.266 1.00 86.81 79 TYR A N 1
ATOM 663 C CA . TYR A 1 79 ? 2.035 -1.991 -6.200 1.00 86.81 79 TYR A CA 1
ATOM 664 C C . TYR A 1 79 ? 0.549 -1.670 -6.083 1.00 86.81 79 TYR A C 1
ATOM 666 O O . TYR A 1 79 ? -0.273 -2.386 -6.663 1.00 86.81 79 TYR A O 1
ATOM 674 N N . PRO A 1 80 ? 0.168 -0.645 -5.306 1.00 84.56 80 PRO A N 1
ATOM 675 C CA . PRO A 1 80 ? -1.225 -0.236 -5.224 1.00 84.56 80 PRO A CA 1
ATOM 676 C C . PRO A 1 80 ? -1.705 0.258 -6.593 1.00 84.56 80 PRO A C 1
ATOM 678 O O . PRO A 1 80 ? -1.012 1.010 -7.265 1.00 84.56 80 PRO A O 1
ATOM 681 N N . ILE A 1 81 ? -2.894 -0.181 -7.000 1.00 85.56 81 ILE A N 1
ATOM 682 C CA . ILE A 1 81 ? -3.612 0.254 -8.206 1.00 85.56 81 ILE A CA 1
ATOM 683 C C . ILE A 1 81 ? -4.622 1.342 -7.848 1.00 85.56 81 ILE A C 1
ATOM 685 O O . ILE A 1 81 ? -4.792 2.298 -8.601 1.00 85.56 81 ILE A O 1
ATOM 689 N N . THR A 1 82 ? -5.320 1.192 -6.720 1.00 86.94 82 THR A N 1
ATOM 690 C CA . THR A 1 82 ? -6.214 2.219 -6.176 1.00 86.94 82 THR A CA 1
ATOM 691 C C . THR A 1 82 ? -6.544 1.939 -4.712 1.00 86.94 82 THR A C 1
ATOM 693 O O . THR A 1 82 ? -6.353 0.826 -4.211 1.00 86.94 82 THR A O 1
ATOM 696 N N . VAL A 1 83 ? -7.057 2.964 -4.040 1.00 88.06 83 VAL A N 1
ATOM 697 C CA . VAL A 1 83 ? -7.511 2.921 -2.655 1.00 88.06 83 VAL A CA 1
ATOM 698 C C . VAL A 1 83 ? -8.928 3.489 -2.584 1.00 88.06 83 VAL A C 1
ATOM 700 O O . VAL A 1 83 ? -9.252 4.499 -3.225 1.00 88.06 83 VAL A O 1
ATOM 703 N N . MET A 1 84 ? -9.796 2.802 -1.848 1.00 88.19 84 MET A N 1
ATOM 704 C CA . MET A 1 84 ? -11.208 3.152 -1.715 1.00 88.19 84 MET A CA 1
ATOM 705 C C . MET A 1 84 ? -11.662 2.929 -0.278 1.00 88.19 84 MET A C 1
ATOM 707 O O . MET A 1 84 ? -11.170 2.020 0.383 1.00 88.19 84 MET A O 1
ATOM 711 N N . GLU A 1 85 ? -12.616 3.727 0.179 1.00 84.69 85 GLU A N 1
ATOM 712 C CA . GLU A 1 85 ? -13.356 3.435 1.408 1.00 84.69 85 GLU A CA 1
ATOM 713 C C . GLU A 1 85 ? -14.179 2.153 1.197 1.00 84.69 85 GLU A C 1
ATOM 715 O O . GLU A 1 85 ? -14.569 1.843 0.059 1.00 84.69 85 GLU A O 1
ATOM 720 N N . ALA A 1 86 ? -14.286 1.338 2.249 1.00 75.38 86 ALA A N 1
ATOM 721 C CA . ALA A 1 86 ? -14.890 0.007 2.195 1.00 75.38 86 ALA A CA 1
ATOM 722 C C . ALA A 1 86 ? -16.386 0.092 1.882 1.00 75.38 86 ALA A C 1
ATOM 724 O O . ALA A 1 86 ? -17.079 0.899 2.534 1.00 75.38 86 ALA A O 1
#

Sequence (86 aa):
MEMVVNVDFKNVNVWKDSIRRVRHIKDRMKLSGIFVVQIKDAVQKGAKKLRNDGSMVAEYRWFKVIYREFQLEDIRKIYPITVMEA

Radius of gyration: 12.15 Å; chains: 1; bounding box: 28×26×28 Å